Protein AF-A0A3G8YB62-F1 (afdb_monomer)

Structure (mmCIF, N/CA/C/O backbone):
data_AF-A0A3G8YB62-F1
#
_entry.id   AF-A0A3G8YB62-F1
#
loop_
_atom_site.group_PDB
_atom_site.id
_atom_site.type_symbol
_atom_site.label_atom_id
_atom_site.label_alt_id
_atom_site.label_comp_id
_atom_site.label_asym_id
_atom_site.label_entity_id
_atom_site.label_seq_id
_atom_site.pdbx_PDB_ins_code
_atom_site.Cartn_x
_atom_site.Cartn_y
_atom_site.Cartn_z
_atom_site.occupancy
_atom_site.B_iso_or_equiv
_atom_site.auth_seq_id
_atom_site.auth_comp_id
_atom_site.auth_asym_id
_atom_site.auth_atom_id
_atom_site.pdbx_PDB_model_num
ATOM 1 N N . MET A 1 1 ? -18.590 15.878 1.706 1.00 59.41 1 MET A N 1
ATOM 2 C CA . MET A 1 1 ? -17.740 14.742 1.312 1.00 59.41 1 MET A CA 1
ATOM 3 C C . MET A 1 1 ? -18.591 13.777 0.525 1.00 59.41 1 MET A C 1
ATOM 5 O O . MET A 1 1 ? -19.697 13.483 0.973 1.00 59.41 1 MET A O 1
ATOM 9 N N . ASN A 1 2 ? -18.134 13.368 -0.654 1.00 74.62 2 ASN A N 1
ATOM 10 C CA . ASN A 1 2 ? -18.812 12.304 -1.396 1.00 74.62 2 ASN A CA 1
ATOM 11 C C . ASN A 1 2 ? -18.487 10.932 -0.760 1.00 74.62 2 ASN A C 1
ATOM 13 O O . ASN A 1 2 ? -17.586 10.821 0.075 1.00 74.62 2 ASN A O 1
ATOM 17 N N . SER A 1 3 ? -19.246 9.893 -1.111 1.00 79.56 3 SER A N 1
ATOM 18 C CA . SER A 1 3 ? -19.062 8.530 -0.585 1.00 79.56 3 SER A CA 1
ATOM 19 C C . SER A 1 3 ? -17.649 7.986 -0.826 1.00 79.56 3 SER A C 1
ATOM 21 O O . SER A 1 3 ? -17.107 7.302 0.035 1.00 79.56 3 SER A O 1
ATOM 23 N N . GLN A 1 4 ? -17.020 8.332 -1.951 1.00 82.25 4 GLN A N 1
ATOM 24 C CA . GLN A 1 4 ? -15.671 7.882 -2.304 1.00 82.25 4 GLN A CA 1
ATOM 25 C C . GLN A 1 4 ? -14.598 8.459 -1.373 1.00 82.25 4 GLN A C 1
ATOM 27 O O . GLN A 1 4 ? -13.704 7.737 -0.943 1.00 82.25 4 GLN A O 1
ATOM 32 N N . GLU A 1 5 ? -14.689 9.747 -1.032 1.00 86.00 5 GLU A N 1
ATOM 33 C CA . GLU A 1 5 ? -13.767 10.410 -0.103 1.00 86.00 5 GLU A CA 1
ATOM 34 C C . GLU A 1 5 ? -13.850 9.797 1.296 1.00 86.00 5 GLU A C 1
ATOM 36 O O . GLU A 1 5 ? -12.822 9.606 1.940 1.00 86.00 5 GLU A O 1
ATOM 41 N N . LEU A 1 6 ? -15.060 9.452 1.748 1.00 85.88 6 LEU A N 1
ATOM 42 C CA . LEU A 1 6 ? -15.280 8.766 3.024 1.00 85.88 6 LEU A CA 1
ATOM 43 C C . LEU A 1 6 ? -14.647 7.372 3.034 1.00 85.88 6 LEU A C 1
ATOM 45 O O . LEU A 1 6 ? -13.911 7.046 3.964 1.00 85.88 6 LEU A O 1
ATOM 49 N N . VAL A 1 7 ? -14.893 6.576 1.986 1.00 87.56 7 VAL A N 1
ATOM 50 C CA . VAL A 1 7 ? -14.297 5.238 1.847 1.00 87.56 7 VAL A CA 1
ATOM 51 C C . VAL A 1 7 ? -12.779 5.345 1.814 1.00 87.56 7 VAL A C 1
ATOM 53 O O . VAL A 1 7 ? -12.100 4.661 2.575 1.00 87.56 7 VAL A O 1
ATOM 56 N N . LEU A 1 8 ? -12.233 6.248 0.995 1.00 90.75 8 LEU A N 1
ATOM 57 C CA . LEU A 1 8 ? -10.791 6.431 0.907 1.00 90.75 8 LEU A CA 1
ATOM 58 C C . LEU A 1 8 ? -10.202 6.804 2.270 1.00 90.75 8 LEU A C 1
ATOM 60 O O . LEU A 1 8 ? -9.228 6.187 2.681 1.00 90.75 8 LEU A O 1
ATOM 64 N N . GLN A 1 9 ? -10.797 7.753 2.996 1.00 90.62 9 GLN A N 1
ATOM 65 C CA . GLN A 1 9 ? -10.322 8.146 4.326 1.00 90.62 9 GLN A CA 1
ATOM 66 C C . GLN A 1 9 ? -10.332 6.982 5.323 1.00 90.62 9 GLN A C 1
ATOM 68 O O . GLN A 1 9 ? -9.378 6.818 6.087 1.00 90.62 9 GLN A O 1
ATOM 73 N N . GLU A 1 10 ? -11.376 6.150 5.319 1.00 90.00 10 GLU A N 1
ATOM 74 C CA . GLU A 1 10 ? -11.447 4.987 6.205 1.00 90.00 10 GLU A CA 1
ATOM 75 C C . GLU A 1 10 ? -10.375 3.937 5.870 1.00 90.00 10 GLU A C 1
ATOM 77 O O . GLU A 1 10 ? -9.699 3.419 6.771 1.00 90.00 10 GLU A O 1
ATOM 82 N N . ILE A 1 11 ? -10.180 3.643 4.582 1.00 92.31 11 ILE A N 1
ATOM 83 C CA . ILE A 1 11 ? -9.158 2.690 4.137 1.00 92.31 11 ILE A CA 1
ATOM 84 C C . ILE A 1 11 ? -7.757 3.236 4.421 1.00 92.31 11 ILE A C 1
ATOM 86 O O . ILE A 1 11 ? -6.933 2.523 4.995 1.00 92.31 11 ILE A O 1
ATOM 90 N N . GLN A 1 12 ? -7.499 4.513 4.122 1.00 94.06 12 GLN A N 1
ATOM 91 C CA . GLN A 1 12 ? -6.236 5.182 4.444 1.00 94.06 12 GLN A CA 1
ATOM 92 C C . GLN A 1 12 ? -5.922 5.079 5.935 1.00 94.06 12 GLN A C 1
ATOM 94 O O . GLN A 1 12 ? -4.803 4.718 6.295 1.00 94.06 12 GLN A O 1
ATOM 99 N N . LYS A 1 13 ? -6.910 5.348 6.797 1.00 94.25 13 LYS A N 1
ATOM 100 C CA . LYS A 1 13 ? -6.751 5.224 8.246 1.00 94.25 13 LYS A CA 1
ATOM 101 C C . LYS A 1 13 ? -6.390 3.796 8.648 1.00 94.25 13 LYS A C 1
ATOM 103 O O . LYS A 1 13 ? -5.444 3.597 9.401 1.00 94.25 13 LYS A O 1
ATOM 108 N N . THR A 1 14 ? -7.096 2.805 8.111 1.00 92.94 14 THR A N 1
ATOM 109 C CA . THR A 1 14 ? -6.837 1.387 8.411 1.00 92.94 14 THR A CA 1
ATOM 110 C C . THR A 1 14 ? -5.4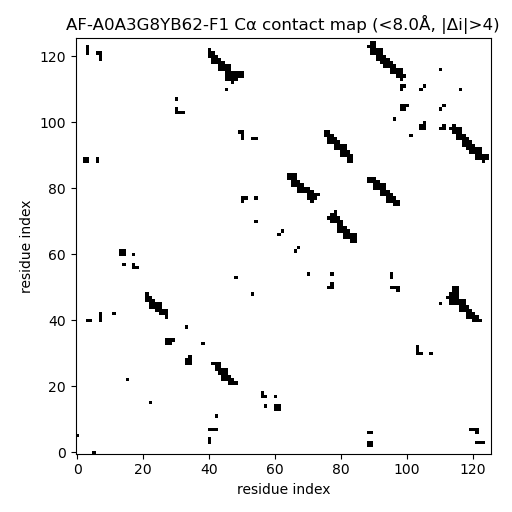19 0.976 8.008 1.00 92.94 14 THR A C 1
ATOM 112 O O . THR A 1 14 ? -4.709 0.332 8.783 1.00 92.94 14 THR A O 1
ATOM 115 N N . VAL A 1 15 ? -4.972 1.380 6.818 1.00 94.25 15 VAL A N 1
ATOM 116 C CA . VAL A 1 15 ? -3.625 1.082 6.311 1.00 94.25 15 VAL A CA 1
ATOM 117 C C . VAL A 1 15 ? -2.545 1.797 7.126 1.00 94.25 15 VAL A C 1
ATOM 119 O O . VAL A 1 15 ? -1.538 1.191 7.484 1.00 94.25 15 VAL A O 1
ATOM 122 N N . GLN A 1 16 ? -2.754 3.068 7.470 1.00 95.31 16 GLN A N 1
ATOM 123 C CA . GLN A 1 16 ? -1.800 3.847 8.264 1.00 95.31 16 GLN A CA 1
ATOM 124 C C . GLN A 1 16 ? -1.664 3.326 9.694 1.00 95.31 16 GLN A C 1
ATOM 126 O O . GLN A 1 16 ? -0.543 3.229 10.194 1.00 95.31 16 GLN A O 1
ATOM 131 N N . ASP A 1 17 ? -2.776 2.954 10.329 1.00 94.94 17 ASP A N 1
ATOM 132 C CA . ASP A 1 17 ? -2.772 2.413 11.686 1.00 94.94 17 ASP A CA 1
ATOM 133 C C . ASP A 1 17 ? -2.106 1.020 11.714 1.00 94.94 17 ASP A C 1
ATOM 135 O O . ASP A 1 17 ? -1.265 0.748 12.572 1.00 94.94 17 ASP A O 1
ATOM 139 N N . SER A 1 18 ? -2.419 0.148 10.746 1.00 93.12 18 SER A N 1
ATOM 140 C CA . SER A 1 18 ? -1.877 -1.223 10.688 1.00 93.12 18 SER A CA 1
ATOM 141 C C . SER A 1 18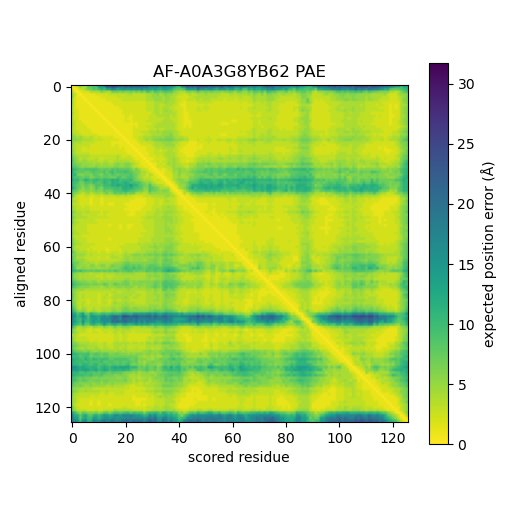 ? -0.403 -1.300 10.287 1.00 93.12 18 SER A C 1
ATOM 143 O O . SER A 1 18 ? 0.333 -2.156 10.779 1.00 93.12 18 SER A O 1
ATOM 145 N N . LEU A 1 19 ? 0.053 -0.397 9.417 1.00 94.50 19 LEU A N 1
ATOM 146 C CA . LEU A 1 19 ? 1.428 -0.362 8.918 1.00 94.50 19 LEU A CA 1
ATOM 147 C C . LEU A 1 19 ? 2.239 0.796 9.513 1.00 94.50 19 LEU A C 1
ATOM 149 O O . LEU A 1 19 ? 3.216 1.252 8.908 1.00 94.50 19 LEU A O 1
ATOM 153 N N . ALA A 1 20 ? 1.861 1.273 10.701 1.00 94.56 20 ALA A N 1
ATOM 154 C CA . ALA A 1 20 ? 2.521 2.383 11.375 1.00 94.56 20 ALA A CA 1
ATOM 155 C C . ALA A 1 20 ? 4.050 2.185 11.448 1.00 94.56 20 ALA A C 1
ATOM 157 O O . ALA A 1 20 ? 4.567 1.152 11.884 1.00 94.56 20 ALA A O 1
ATOM 158 N N . GLY A 1 21 ? 4.800 3.183 10.967 1.00 93.12 21 GLY A N 1
ATOM 159 C CA . GLY A 1 21 ? 6.266 3.144 10.903 1.00 93.12 21 GLY A CA 1
ATOM 160 C C . GLY A 1 21 ? 6.856 2.177 9.864 1.00 93.12 21 GLY A C 1
ATOM 161 O O . GLY A 1 21 ? 8.071 1.969 9.854 1.00 93.12 21 GLY A O 1
ATOM 162 N N . LYS A 1 22 ? 6.032 1.565 9.003 1.00 95.25 22 LYS A N 1
ATOM 163 C CA . LYS A 1 22 ? 6.453 0.704 7.878 1.00 95.25 22 LYS A CA 1
ATOM 164 C C . LYS A 1 22 ? 6.149 1.307 6.508 1.00 95.25 22 LYS A C 1
ATOM 166 O O . LYS A 1 22 ? 6.683 0.818 5.511 1.00 95.25 22 LYS A O 1
ATOM 171 N N . ILE A 1 23 ? 5.333 2.356 6.459 1.00 96.19 23 ILE A N 1
ATOM 172 C CA . ILE A 1 23 ? 4.976 3.080 5.238 1.00 96.19 23 ILE A CA 1
ATOM 173 C C . ILE A 1 23 ? 5.238 4.583 5.380 1.00 96.19 23 ILE A C 1
ATOM 175 O O . ILE A 1 23 ? 5.253 5.124 6.485 1.00 96.19 23 ILE A O 1
ATOM 179 N N . THR A 1 24 ? 5.440 5.263 4.255 1.00 95.88 24 THR A N 1
ATOM 180 C CA . THR A 1 24 ? 5.481 6.728 4.131 1.00 95.88 24 THR A CA 1
ATOM 181 C C . THR A 1 24 ? 4.394 7.171 3.162 1.00 95.88 24 THR A C 1
ATOM 183 O O . THR A 1 24 ? 4.225 6.544 2.122 1.00 95.88 24 THR A O 1
ATOM 186 N N . ILE A 1 25 ? 3.663 8.236 3.494 1.00 94.94 25 ILE A N 1
ATOM 187 C CA . ILE A 1 25 ? 2.640 8.819 2.614 1.00 94.94 25 ILE A CA 1
ATOM 188 C C . ILE A 1 25 ? 3.334 9.564 1.474 1.00 94.94 25 ILE A C 1
ATOM 190 O O . ILE A 1 25 ? 4.248 10.352 1.721 1.00 94.94 25 ILE A O 1
ATOM 194 N N . LEU A 1 26 ? 2.887 9.325 0.244 1.00 92.50 26 LEU A N 1
ATOM 195 C CA . LEU A 1 26 ? 3.426 9.939 -0.964 1.00 92.50 26 LEU A CA 1
ATOM 196 C C . LEU A 1 26 ? 2.330 10.692 -1.720 1.00 92.50 26 LEU A C 1
ATOM 198 O O . LEU A 1 26 ? 1.153 10.336 -1.666 1.00 92.50 26 LEU A O 1
ATOM 202 N N . ASP A 1 27 ? 2.727 11.730 -2.450 1.00 89.69 27 ASP A N 1
ATOM 203 C CA . ASP A 1 27 ? 1.830 12.450 -3.350 1.00 89.69 27 ASP A CA 1
ATOM 204 C C . ASP A 1 27 ? 1.671 11.668 -4.661 1.00 89.69 27 ASP A C 1
ATOM 206 O O . ASP A 1 27 ? 2.621 11.550 -5.429 1.00 89.69 27 ASP A O 1
ATOM 210 N N . CYS A 1 28 ? 0.472 11.148 -4.939 1.00 86.69 28 CYS A N 1
ATOM 211 C CA . CYS A 1 28 ? 0.193 10.420 -6.180 1.00 86.69 28 CYS A CA 1
ATOM 212 C C . CYS A 1 28 ? 0.352 11.280 -7.445 1.00 86.69 28 CYS A C 1
ATOM 214 O O . CYS A 1 28 ? 0.608 10.748 -8.525 1.00 86.69 28 CYS A O 1
ATOM 216 N N . SER A 1 29 ? 0.197 12.604 -7.344 1.00 83.25 29 SER A N 1
ATOM 217 C CA . SER A 1 29 ? 0.155 13.501 -8.507 1.00 83.25 29 SER A CA 1
ATOM 218 C C . SER A 1 29 ? 1.510 13.689 -9.196 1.00 83.25 29 SER A C 1
ATOM 220 O O . SER A 1 29 ? 1.575 14.195 -10.319 1.00 83.25 29 SER A O 1
ATOM 222 N N . VAL A 1 30 ? 2.600 13.259 -8.552 1.00 81.19 30 VAL A N 1
ATOM 223 C CA . VAL A 1 30 ? 3.955 13.351 -9.111 1.00 81.19 30 VAL A CA 1
ATOM 224 C C . VAL A 1 30 ? 4.272 12.222 -10.095 1.00 81.19 30 VAL A C 1
ATOM 226 O O . VAL A 1 30 ? 5.284 12.302 -10.792 1.00 81.19 30 VAL A O 1
ATOM 229 N N . TYR A 1 31 ? 3.433 11.182 -10.176 1.00 80.25 31 TYR A N 1
ATOM 230 C CA . TYR A 1 31 ? 3.654 10.040 -11.064 1.00 80.25 31 TYR A CA 1
ATOM 231 C C . TYR A 1 31 ? 2.849 10.201 -12.366 1.00 80.25 31 TYR A C 1
ATOM 233 O O . TYR A 1 31 ? 1.634 10.416 -12.302 1.00 80.25 31 TYR A O 1
ATOM 241 N N . PRO A 1 32 ? 3.492 10.092 -13.549 1.00 73.69 32 PRO A N 1
ATOM 242 C CA . PRO A 1 32 ? 2.875 10.422 -14.837 1.00 73.69 32 PRO A CA 1
ATOM 243 C C . PRO A 1 32 ? 1.539 9.725 -15.103 1.00 73.69 32 PRO A C 1
ATOM 245 O O . PRO A 1 32 ? 0.575 10.393 -15.464 1.00 73.69 32 PRO A O 1
ATOM 248 N N . LEU A 1 33 ? 1.448 8.418 -14.839 1.00 72.06 33 LEU A N 1
ATOM 249 C CA . LEU A 1 33 ? 0.232 7.637 -15.094 1.00 72.06 33 LEU A CA 1
ATOM 250 C C . LEU A 1 33 ? -0.976 8.147 -14.305 1.00 72.06 33 LEU A C 1
ATOM 252 O O . LEU A 1 33 ? -2.067 8.279 -14.855 1.00 72.06 33 LEU A O 1
ATOM 256 N N . TYR A 1 34 ? -0.782 8.491 -13.033 1.00 76.12 34 TYR A N 1
ATOM 257 C CA . TYR A 1 34 ? -1.871 8.962 -12.176 1.00 76.12 34 TYR A CA 1
ATOM 258 C C . TYR A 1 34 ? -2.232 10.419 -12.460 1.00 76.12 34 TYR A C 1
ATOM 260 O O . TYR A 1 34 ? -3.406 10.794 -12.418 1.00 76.12 34 TYR A O 1
ATOM 268 N N . LYS A 1 35 ? -1.229 11.235 -12.802 1.00 72.25 35 LYS A N 1
ATOM 269 C CA . LYS A 1 35 ? -1.426 12.630 -13.196 1.00 72.25 35 LYS A CA 1
ATOM 270 C C . LYS A 1 35 ? -2.232 12.745 -14.488 1.00 72.25 35 LYS A C 1
ATOM 272 O O . LYS A 1 35 ? -3.163 13.544 -14.552 1.00 72.25 35 LYS A O 1
ATOM 277 N N . GLU A 1 36 ? -1.882 11.962 -15.505 1.00 72.31 36 GLU A N 1
ATOM 278 C CA . GLU A 1 36 ? -2.539 11.981 -16.817 1.00 72.31 36 GLU A CA 1
ATOM 279 C C . GLU A 1 36 ? -3.958 11.411 -16.759 1.00 72.31 36 GLU A C 1
ATOM 281 O O . GLU A 1 36 ? -4.861 11.944 -17.402 1.00 72.31 36 GLU A O 1
ATOM 286 N N . ALA A 1 37 ? -4.182 10.385 -15.934 1.00 67.88 37 ALA A N 1
ATOM 287 C CA . ALA A 1 37 ? -5.499 9.782 -15.760 1.00 67.88 37 ALA A CA 1
ATOM 288 C C . ALA A 1 37 ? -6.480 10.657 -14.952 1.00 67.88 37 ALA A C 1
ATOM 290 O O . ALA A 1 37 ? -7.670 10.345 -14.894 1.00 67.88 37 ALA A O 1
ATOM 291 N N . GLY A 1 38 ? -6.011 11.744 -14.318 1.00 64.69 38 GLY A N 1
ATOM 292 C CA . GLY A 1 38 ? -6.856 12.660 -13.543 1.00 64.69 38 GLY A CA 1
ATOM 293 C C . GLY A 1 38 ? -7.628 11.969 -12.413 1.00 64.69 38 GLY A C 1
ATOM 294 O O . GLY A 1 38 ? -8.714 12.421 -12.039 1.00 64.69 38 GLY A O 1
ATOM 295 N N . MET A 1 39 ? -7.099 10.849 -11.909 1.00 66.88 39 MET A N 1
ATOM 296 C CA . MET A 1 39 ? -7.808 9.977 -10.981 1.00 66.88 39 MET A CA 1
ATOM 297 C C . MET A 1 39 ? -8.006 10.685 -9.642 1.00 66.88 39 MET A C 1
ATOM 299 O O . MET A 1 39 ? -7.054 11.028 -8.942 1.00 66.88 39 MET A O 1
ATOM 303 N N . LYS A 1 40 ? -9.271 10.899 -9.283 1.00 69.88 40 LYS A N 1
ATOM 304 C CA . LYS A 1 40 ? -9.679 11.270 -7.925 1.00 69.88 40 LYS A CA 1
ATOM 305 C C . LYS A 1 40 ? -9.907 9.985 -7.125 1.00 69.88 40 LYS A C 1
ATOM 307 O O . LYS A 1 40 ? -10.224 8.957 -7.710 1.00 69.88 40 LYS A O 1
ATOM 312 N N . GLY A 1 41 ? -9.751 10.040 -5.801 1.00 84.19 41 GLY A N 1
ATOM 313 C CA . GLY A 1 41 ? -10.004 8.874 -4.946 1.00 84.19 41 GLY A CA 1
ATOM 314 C C . GLY A 1 41 ? -8.829 7.893 -4.840 1.00 84.19 41 GLY A C 1
ATOM 315 O O . GLY A 1 41 ? -9.051 6.687 -4.776 1.00 84.19 41 GLY A O 1
ATOM 316 N N . MET A 1 42 ? -7.590 8.397 -4.831 1.00 90.25 42 MET A N 1
ATOM 317 C CA . MET A 1 42 ? -6.377 7.578 -4.760 1.00 90.25 42 MET A CA 1
ATOM 318 C C . MET A 1 42 ? -5.479 7.966 -3.580 1.00 90.25 42 MET A C 1
ATOM 320 O O . MET A 1 42 ? -5.412 9.136 -3.199 1.00 90.25 42 MET A O 1
ATOM 324 N N . ALA A 1 43 ? -4.762 6.988 -3.025 1.00 93.56 43 ALA A N 1
ATOM 325 C CA . ALA A 1 43 ? -3.705 7.187 -2.037 1.00 93.56 43 ALA A CA 1
ATOM 326 C C . ALA A 1 43 ? -2.450 6.393 -2.414 1.00 93.56 43 ALA A C 1
ATOM 328 O O . ALA A 1 43 ? -2.562 5.255 -2.865 1.00 93.56 43 ALA A O 1
ATOM 329 N N . CYS A 1 44 ? -1.272 6.976 -2.187 1.00 93.56 44 CYS A N 1
ATOM 330 C CA . CYS A 1 44 ? 0.009 6.374 -2.539 1.00 93.56 44 CYS A CA 1
ATOM 331 C C . CYS A 1 44 ? 0.925 6.299 -1.323 1.00 93.56 44 CYS A C 1
ATOM 333 O O . CYS A 1 44 ? 0.992 7.234 -0.517 1.00 93.56 44 CYS A O 1
ATOM 335 N N . TYR A 1 45 ? 1.665 5.198 -1.215 1.00 95.44 45 TYR A N 1
ATOM 336 C CA . TYR A 1 45 ? 2.595 4.972 -0.119 1.00 95.44 45 TYR A CA 1
ATOM 337 C C . TYR A 1 45 ? 3.881 4.304 -0.591 1.00 95.44 45 TYR A C 1
ATOM 339 O O . TYR A 1 45 ? 3.876 3.459 -1.481 1.00 95.44 45 TYR A O 1
ATOM 347 N N . GLY A 1 46 ? 4.985 4.657 0.057 1.00 94.94 46 GLY A N 1
ATOM 348 C CA . GLY A 1 46 ? 6.270 3.979 -0.084 1.00 94.94 46 GLY A CA 1
ATOM 349 C C . GLY A 1 46 ? 6.545 3.093 1.123 1.00 94.94 46 GLY A C 1
ATOM 350 O O . GLY A 1 46 ? 6.205 3.460 2.249 1.00 94.94 46 GLY A O 1
ATOM 351 N N . SER A 1 47 ? 7.184 1.943 0.919 1.00 95.88 47 SER A N 1
ATOM 352 C CA . SER A 1 47 ? 7.594 1.051 2.006 1.00 95.88 47 SER A CA 1
ATOM 353 C C . SER A 1 47 ? 8.978 0.452 1.777 1.00 95.88 47 SER A C 1
ATOM 355 O O . SER A 1 47 ? 9.368 0.131 0.659 1.00 95.88 47 SER A O 1
ATOM 357 N N . THR A 1 48 ? 9.719 0.242 2.863 1.00 94.75 48 THR A N 1
ATOM 358 C CA . THR A 1 48 ? 10.989 -0.507 2.874 1.00 94.75 48 THR A CA 1
ATOM 359 C C . THR A 1 48 ? 10.783 -2.009 3.086 1.00 94.75 48 THR A C 1
ATOM 361 O O . THR A 1 48 ? 11.707 -2.712 3.490 1.00 94.75 48 THR A O 1
ATOM 364 N N . LYS A 1 49 ? 9.550 -2.491 2.908 1.00 96.31 49 LYS A N 1
ATOM 365 C CA . LYS A 1 49 ? 9.179 -3.904 2.970 1.00 96.31 49 LYS A CA 1
ATOM 366 C C . LYS A 1 49 ? 8.921 -4.437 1.573 1.00 96.31 49 LYS A C 1
ATOM 368 O O . LYS A 1 49 ? 8.524 -3.679 0.695 1.00 96.31 49 LYS A O 1
ATOM 373 N N . GLU A 1 50 ? 9.113 -5.739 1.406 1.00 94.44 50 GLU A N 1
ATOM 374 C CA . GLU A 1 50 ? 8.872 -6.449 0.149 1.00 94.44 50 GLU A CA 1
ATOM 375 C C . GLU A 1 50 ? 7.364 -6.573 -0.164 1.00 94.44 50 GLU A C 1
ATOM 377 O O . GLU A 1 50 ? 6.560 -6.656 0.778 1.00 94.44 50 GLU A O 1
ATOM 382 N N . PRO A 1 51 ? 6.962 -6.646 -1.451 1.00 94.62 51 PRO A N 1
ATOM 383 C CA . PRO A 1 51 ? 5.552 -6.644 -1.857 1.00 94.62 51 PRO A CA 1
ATOM 384 C C . PRO A 1 51 ? 4.716 -7.760 -1.222 1.00 94.62 51 PRO A C 1
ATOM 386 O O . PRO A 1 51 ? 3.653 -7.495 -0.665 1.00 94.62 51 PRO A O 1
ATOM 389 N N . ALA A 1 52 ? 5.230 -8.994 -1.211 1.00 93.38 52 ALA A N 1
ATOM 390 C CA . ALA A 1 52 ? 4.519 -10.151 -0.663 1.00 93.38 52 ALA A CA 1
ATOM 391 C C . ALA A 1 52 ? 4.203 -10.002 0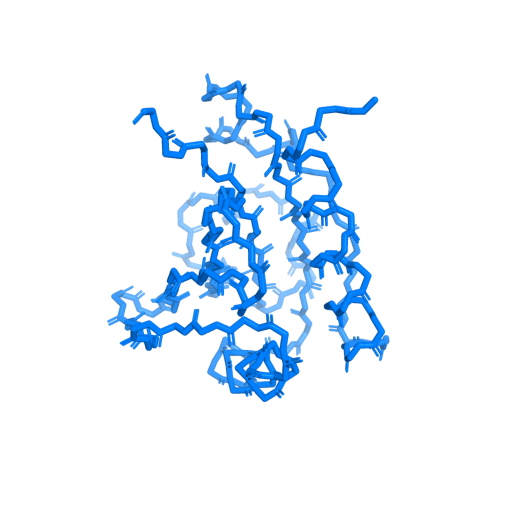.837 1.00 93.38 52 ALA A C 1
ATOM 393 O O . ALA A 1 52 ? 3.133 -10.399 1.301 1.00 93.38 52 ALA A O 1
ATOM 394 N N . TRP A 1 53 ? 5.113 -9.388 1.607 1.00 94.62 53 TRP A N 1
ATOM 395 C CA . TRP A 1 53 ? 4.867 -9.108 3.024 1.00 94.62 53 TRP A CA 1
ATOM 396 C C . TRP A 1 53 ? 3.738 -8.090 3.190 1.00 94.62 53 TRP A C 1
ATOM 398 O O . TRP A 1 53 ? 2.853 -8.285 4.021 1.00 94.62 53 TRP A O 1
ATOM 408 N N . LEU A 1 54 ? 3.748 -7.020 2.389 1.00 95.38 54 LEU A N 1
ATOM 409 C CA . LEU A 1 54 ? 2.725 -5.976 2.433 1.00 95.38 54 LEU A CA 1
ATOM 410 C C . LEU A 1 54 ? 1.348 -6.512 2.053 1.00 95.38 54 LEU A C 1
ATOM 412 O O . LEU A 1 54 ? 0.401 -6.249 2.787 1.00 95.38 54 LEU A O 1
ATOM 416 N N . ALA A 1 55 ? 1.251 -7.297 0.977 1.00 93.88 55 ALA A N 1
ATOM 417 C CA . ALA A 1 55 ? 0.005 -7.938 0.566 1.00 93.88 55 ALA A CA 1
ATOM 418 C C . ALA A 1 55 ? -0.599 -8.757 1.719 1.00 93.88 55 ALA A C 1
ATOM 420 O O . ALA A 1 55 ? -1.757 -8.569 2.085 1.00 93.88 55 ALA A O 1
ATOM 421 N N . GLN A 1 56 ? 0.222 -9.576 2.388 1.00 93.44 56 GLN A N 1
ATOM 422 C CA . GLN A 1 56 ? -0.224 -10.363 3.537 1.00 93.44 56 GLN A CA 1
ATOM 423 C C . GLN A 1 56 ? -0.686 -9.497 4.724 1.00 93.44 56 GLN A C 1
ATOM 425 O O . GLN A 1 56 ? -1.692 -9.808 5.361 1.00 93.44 56 GLN A O 1
ATOM 430 N N . GLN A 1 57 ? 0.035 -8.421 5.061 1.00 94.25 57 GLN A N 1
ATOM 431 C CA . GLN A 1 57 ? -0.360 -7.553 6.179 1.00 94.25 57 GLN A CA 1
ATOM 432 C C . GLN A 1 57 ? -1.628 -6.751 5.881 1.00 94.25 57 GLN A C 1
ATOM 434 O O . GLN A 1 57 ? -2.476 -6.587 6.763 1.00 94.25 57 GLN A O 1
ATOM 439 N N . LEU A 1 58 ? -1.758 -6.255 4.650 1.00 93.38 58 LEU A N 1
ATOM 440 C CA . LEU A 1 58 ? -2.930 -5.514 4.196 1.00 93.38 58 LEU A CA 1
ATOM 441 C C . LEU A 1 58 ? -4.162 -6.412 4.194 1.00 93.38 58 LEU A C 1
ATOM 443 O O . LEU A 1 58 ? -5.182 -6.008 4.743 1.00 93.38 58 LEU A O 1
ATOM 447 N N . GLU A 1 59 ? -4.038 -7.647 3.701 1.00 92.75 59 GLU A N 1
ATOM 448 C CA . GLU A 1 59 ? -5.108 -8.645 3.759 1.00 92.75 59 GLU A CA 1
ATOM 449 C C . GLU A 1 59 ? -5.622 -8.833 5.188 1.00 92.75 59 GLU A C 1
ATOM 451 O O . GLU A 1 59 ? -6.806 -8.650 5.462 1.00 92.75 59 GLU A O 1
ATOM 456 N N . ASN A 1 60 ? -4.718 -9.114 6.130 1.00 91.38 60 ASN A N 1
ATOM 457 C CA . ASN A 1 60 ? -5.081 -9.325 7.531 1.00 91.38 60 ASN A CA 1
ATOM 458 C C . ASN A 1 60 ? -5.767 -8.099 8.152 1.00 91.38 60 ASN A C 1
ATOM 460 O O . ASN A 1 60 ? -6.710 -8.238 8.931 1.00 91.38 60 ASN A O 1
ATOM 464 N N . SER A 1 61 ? -5.293 -6.902 7.810 1.00 91.25 61 SER A N 1
ATOM 465 C CA . SER A 1 61 ? -5.802 -5.646 8.368 1.00 91.25 61 SER A CA 1
ATOM 466 C C . SER A 1 61 ? -7.165 -5.268 7.789 1.00 91.25 61 SER A C 1
ATOM 468 O O . SER A 1 61 ? -8.023 -4.745 8.501 1.00 91.25 61 SER A O 1
ATOM 470 N N . LEU A 1 62 ? -7.379 -5.544 6.502 1.00 90.81 62 LEU A N 1
ATOM 471 C CA . LEU A 1 62 ? -8.581 -5.152 5.773 1.00 90.81 62 LEU A CA 1
ATOM 472 C C . LEU A 1 62 ? -9.690 -6.193 5.849 1.00 90.81 62 LEU A C 1
ATOM 474 O O . LEU A 1 62 ? -10.852 -5.799 5.827 1.00 90.81 62 LEU A O 1
ATOM 478 N N . ASN A 1 63 ? -9.382 -7.480 6.025 1.00 89.62 63 ASN A N 1
ATOM 479 C CA . ASN A 1 63 ? -10.397 -8.535 6.122 1.00 89.62 63 ASN A CA 1
ATOM 480 C C . ASN A 1 63 ? -11.375 -8.292 7.290 1.00 89.62 63 ASN A C 1
ATOM 482 O O . ASN A 1 63 ? -12.531 -8.690 7.241 1.00 89.62 63 ASN A O 1
ATOM 486 N N . ALA A 1 64 ? -10.995 -7.547 8.332 1.00 87.31 64 ALA A N 1
ATOM 487 C CA . ALA A 1 64 ? -11.944 -7.144 9.375 1.00 87.31 64 ALA A CA 1
ATOM 488 C C . ALA A 1 64 ? -13.053 -6.188 8.874 1.00 87.31 64 ALA A C 1
ATOM 490 O O . ALA A 1 64 ? -14.143 -6.180 9.441 1.00 87.31 64 ALA A O 1
ATOM 491 N N . LYS A 1 65 ? -12.796 -5.404 7.820 1.00 86.69 65 LYS A N 1
ATOM 492 C CA . LYS A 1 65 ? -13.649 -4.301 7.331 1.00 86.69 65 LYS A CA 1
ATOM 493 C C . LYS A 1 65 ? -14.217 -4.522 5.928 1.00 86.69 65 LYS A C 1
ATOM 495 O O . LYS A 1 65 ? -15.274 -3.991 5.593 1.00 86.69 65 LYS A O 1
ATOM 500 N N . ALA A 1 66 ? -13.516 -5.293 5.111 1.00 90.06 66 ALA A N 1
ATOM 501 C CA .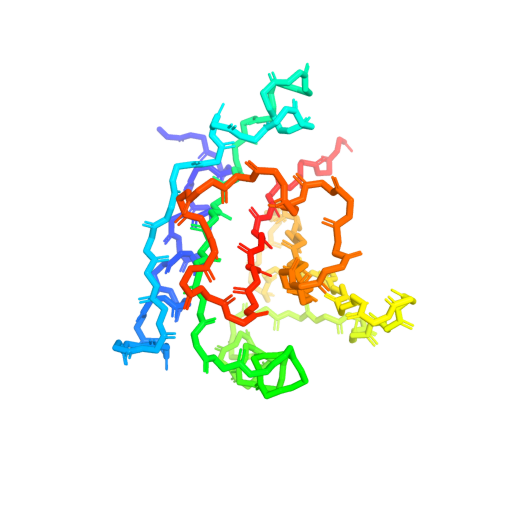 ALA A 1 66 ? -13.817 -5.511 3.710 1.00 90.06 66 ALA A CA 1
ATOM 502 C C . ALA A 1 66 ? -13.705 -6.996 3.347 1.00 90.06 66 ALA A C 1
ATOM 504 O O . ALA A 1 66 ? -13.097 -7.792 4.061 1.00 90.06 66 ALA A O 1
ATOM 505 N N . TYR A 1 67 ? -14.329 -7.359 2.239 1.00 88.19 67 TYR A N 1
ATOM 506 C CA . TYR A 1 67 ? -14.201 -8.635 1.555 1.00 88.19 67 TYR A CA 1
ATOM 507 C C . TYR A 1 67 ? -13.342 -8.451 0.302 1.00 88.19 67 TYR A C 1
ATOM 509 O O . TYR A 1 67 ? -13.386 -7.382 -0.299 1.00 88.19 67 TYR A O 1
ATOM 517 N N . THR A 1 68 ? -12.598 -9.480 -0.102 1.00 90.19 68 THR A N 1
ATOM 518 C CA . THR A 1 68 ? -11.844 -9.509 -1.360 1.00 90.19 68 THR A CA 1
ATOM 519 C C . THR A 1 68 ? -11.984 -10.856 -2.057 1.00 90.19 68 THR A C 1
ATOM 521 O O . THR A 1 68 ? -12.107 -11.889 -1.398 1.00 90.19 68 THR A O 1
ATOM 524 N N . ASP A 1 69 ? -11.891 -10.840 -3.388 1.00 81.50 69 ASP A N 1
ATOM 525 C CA . ASP A 1 69 ? -11.750 -12.045 -4.217 1.00 81.50 69 ASP A CA 1
ATOM 526 C C . ASP A 1 69 ? -10.325 -12.637 -4.164 1.00 81.50 69 ASP A C 1
ATOM 528 O O . ASP A 1 69 ? -10.058 -13.690 -4.748 1.00 81.50 69 ASP A O 1
ATOM 532 N N . GLY A 1 70 ? -9.409 -11.973 -3.451 1.00 86.00 70 GLY A N 1
ATOM 533 C CA . GLY A 1 70 ? -8.036 -12.402 -3.222 1.00 86.00 70 GLY A CA 1
ATOM 534 C C . GLY A 1 70 ? -7.004 -11.617 -4.028 1.00 86.00 70 GLY A C 1
ATOM 535 O O . GLY A 1 70 ? -7.320 -10.845 -4.936 1.00 86.00 70 GLY A O 1
ATOM 536 N N . TRP A 1 71 ? -5.738 -11.842 -3.681 1.00 94.06 71 TRP A N 1
ATOM 537 C CA . TRP A 1 71 ? -4.591 -11.243 -4.356 1.00 94.06 71 TRP A CA 1
ATOM 538 C C . TRP A 1 71 ? -4.258 -11.978 -5.650 1.00 94.06 71 TRP A C 1
ATOM 540 O O . TRP A 1 71 ? -4.218 -13.209 -5.690 1.00 94.06 71 TRP A O 1
ATOM 550 N N . ARG A 1 72 ? -3.953 -11.214 -6.694 1.00 94.25 72 ARG A N 1
ATOM 551 C CA . ARG A 1 72 ? -3.369 -11.701 -7.944 1.00 94.25 72 ARG A CA 1
ATOM 552 C C . ARG A 1 72 ? -1.962 -11.147 -8.069 1.00 94.25 72 ARG A C 1
ATOM 554 O O . ARG A 1 72 ? -1.764 -9.961 -7.837 1.00 94.25 72 ARG A O 1
ATOM 561 N N . GLU A 1 73 ? -1.005 -12.001 -8.411 1.00 93.31 73 GLU A N 1
ATOM 562 C CA . GLU A 1 73 ? 0.362 -11.582 -8.708 1.00 93.31 73 GLU A CA 1
ATOM 563 C C . GLU A 1 73 ? 0.599 -11.660 -10.216 1.00 93.31 73 GLU A C 1
ATOM 565 O O . GLU A 1 73 ? 0.657 -12.752 -10.779 1.00 93.31 73 GLU A O 1
ATOM 570 N N . ASP A 1 74 ? 0.774 -10.503 -10.850 1.00 87.19 74 ASP A N 1
ATOM 571 C CA . ASP A 1 74 ? 1.102 -10.382 -12.267 1.00 87.19 74 ASP A CA 1
ATOM 572 C C . ASP A 1 74 ? 2.414 -9.606 -12.410 1.00 87.19 74 ASP A C 1
ATOM 574 O O . ASP A 1 74 ? 2.542 -8.465 -11.967 1.00 87.19 74 ASP A O 1
ATOM 578 N N . TYR A 1 75 ? 3.427 -10.236 -13.014 1.00 84.94 75 TYR A N 1
ATOM 57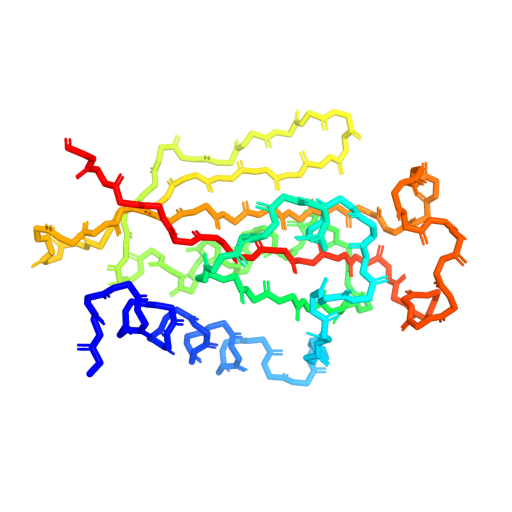9 C CA . TYR A 1 75 ? 4.757 -9.641 -13.223 1.00 84.94 75 TYR A CA 1
ATOM 580 C C . TYR A 1 75 ? 5.409 -9.061 -11.944 1.00 84.94 75 TYR A C 1
ATOM 582 O O . TYR A 1 75 ? 6.142 -8.074 -12.008 1.00 84.94 75 TYR A O 1
ATOM 590 N N . GLY A 1 76 ? 5.167 -9.679 -10.780 1.00 83.31 76 GLY A N 1
ATOM 591 C CA . GLY A 1 76 ? 5.711 -9.237 -9.486 1.00 83.31 76 GLY A CA 1
ATOM 592 C C . GLY A 1 76 ? 4.973 -8.050 -8.856 1.00 83.31 76 GLY A C 1
ATOM 593 O O . GLY A 1 76 ? 5.468 -7.451 -7.897 1.00 83.31 76 GLY A O 1
ATOM 594 N N . VAL A 1 77 ? 3.803 -7.698 -9.392 1.00 89.19 77 VAL A N 1
ATOM 595 C CA . VAL A 1 77 ? 2.855 -6.755 -8.796 1.00 89.19 77 VAL A CA 1
ATOM 596 C C . VAL A 1 77 ? 1.684 -7.545 -8.230 1.00 89.19 77 VAL A C 1
ATOM 598 O O . VAL A 1 77 ? 1.106 -8.384 -8.912 1.00 89.19 77 VAL A O 1
ATOM 601 N N . TYR A 1 78 ? 1.343 -7.265 -6.979 1.00 94.19 78 TYR A N 1
ATOM 602 C CA . TYR A 1 78 ? 0.220 -7.842 -6.259 1.00 94.19 78 TYR A CA 1
ATOM 603 C C . TYR A 1 78 ? -0.960 -6.878 -6.333 1.00 94.19 78 TYR A C 1
ATOM 605 O O . TYR A 1 78 ? -0.839 -5.745 -5.878 1.00 94.19 78 TYR A O 1
ATOM 613 N N . GLY A 1 79 ? -2.095 -7.320 -6.864 1.00 94.25 79 GLY A N 1
ATOM 614 C CA . GLY A 1 79 ? -3.320 -6.527 -6.956 1.00 94.25 79 GLY A CA 1
ATOM 615 C C . GLY A 1 79 ? -4.515 -7.254 -6.347 1.00 94.25 79 GLY A C 1
ATOM 616 O O . GLY A 1 79 ? -4.653 -8.469 -6.509 1.00 94.25 79 GLY A O 1
ATOM 617 N N . ALA A 1 80 ? -5.390 -6.524 -5.660 1.00 93.00 80 ALA A N 1
ATOM 618 C CA . ALA A 1 80 ? -6.640 -7.050 -5.116 1.00 93.00 80 ALA A CA 1
ATOM 619 C C . ALA A 1 80 ? -7.758 -6.003 -5.169 1.00 93.00 80 ALA A C 1
ATOM 621 O O . ALA A 1 80 ? -7.526 -4.810 -4.969 1.00 93.00 80 ALA A O 1
ATOM 622 N N . PHE A 1 81 ? -8.987 -6.464 -5.407 1.00 90.88 81 PHE A N 1
ATOM 623 C CA . PHE A 1 81 ? -10.193 -5.643 -5.329 1.00 90.88 81 PHE A CA 1
ATOM 624 C C . PHE A 1 81 ? -10.985 -6.017 -4.077 1.00 90.88 81 PHE A C 1
ATOM 626 O O . PHE A 1 81 ? -11.166 -7.200 -3.778 1.00 90.88 81 PHE A O 1
ATOM 633 N N . TYR A 1 82 ? -11.429 -5.005 -3.341 1.00 90.75 82 TYR A N 1
ATOM 634 C CA . TYR A 1 82 ? -12.108 -5.124 -2.063 1.00 90.75 82 TYR A CA 1
ATOM 635 C C . TYR A 1 82 ? -13.465 -4.425 -2.090 1.00 90.75 82 TYR A C 1
ATOM 637 O O . TYR A 1 82 ? -13.632 -3.376 -2.708 1.00 90.75 82 TYR A O 1
ATOM 645 N N . GLN A 1 83 ? -14.414 -4.949 -1.325 1.00 87.00 83 GLN A N 1
ATOM 646 C CA . GLN A 1 83 ? -15.707 -4.324 -1.063 1.00 87.00 83 GLN A CA 1
ATOM 647 C C . GLN A 1 83 ? -15.948 -4.239 0.446 1.00 87.00 83 GLN A C 1
ATOM 649 O O . GLN A 1 83 ? -15.652 -5.183 1.173 1.00 87.00 83 GLN A O 1
ATOM 654 N N . LEU A 1 84 ? -16.484 -3.122 0.946 1.00 86.44 84 LEU A N 1
ATOM 655 C CA . LEU A 1 84 ? -16.807 -2.982 2.373 1.00 86.44 84 LEU A CA 1
ATOM 656 C C . LEU A 1 84 ? -17.905 -3.971 2.794 1.00 86.44 84 LEU A C 1
ATOM 658 O O . LEU A 1 84 ? -18.895 -4.128 2.084 1.00 86.44 84 LEU A O 1
ATOM 662 N N . LYS A 1 85 ? -17.752 -4.598 3.969 1.00 83.56 85 LYS A N 1
ATOM 663 C CA . LYS A 1 85 ? -18.677 -5.640 4.459 1.00 83.56 85 LYS A CA 1
ATOM 664 C C . LYS A 1 85 ? -20.106 -5.138 4.681 1.00 83.56 85 LYS A C 1
ATOM 666 O O . LYS A 1 85 ? -21.051 -5.851 4.362 1.00 83.56 85 LYS A O 1
ATOM 671 N N . ASP A 1 86 ? -20.248 -3.908 5.167 1.00 75.31 86 ASP A N 1
ATOM 672 C CA . ASP A 1 86 ? -21.543 -3.315 5.533 1.00 75.31 86 ASP A CA 1
ATOM 673 C C . ASP A 1 86 ? -22.026 -2.257 4.518 1.00 75.31 86 ASP A C 1
ATOM 675 O O . ASP A 1 86 ? -22.949 -1.489 4.796 1.00 75.31 86 ASP A O 1
ATOM 679 N N . GLY A 1 87 ? -21.383 -2.156 3.348 1.00 62.56 87 GLY A N 1
ATOM 680 C CA . GLY A 1 87 ? -21.576 -1.036 2.426 1.00 62.56 87 GLY A CA 1
ATOM 681 C C . GLY A 1 87 ? -22.319 -1.380 1.134 1.00 62.56 87 GLY A C 1
ATOM 682 O O . GLY A 1 87 ? -21.924 -2.281 0.403 1.00 62.56 87 GLY A O 1
ATOM 683 N N . THR A 1 88 ? -23.276 -0.530 0.745 1.00 60.66 88 THR A N 1
ATOM 684 C CA . THR A 1 88 ? -23.654 -0.285 -0.670 1.00 60.66 88 THR A CA 1
ATOM 685 C C . THR A 1 88 ? -22.633 0.618 -1.384 1.00 60.66 88 THR A C 1
ATOM 687 O O . THR A 1 88 ? -22.943 1.263 -2.382 1.00 60.66 88 THR A O 1
ATOM 690 N N . LEU A 1 89 ? -21.450 0.766 -0.789 1.00 62.94 89 LEU A N 1
ATOM 691 C CA . LEU A 1 89 ? -20.430 1.741 -1.138 1.00 62.94 89 LEU A CA 1
ATOM 692 C C . LEU A 1 89 ? -19.502 1.203 -2.232 1.00 62.94 89 LEU A C 1
ATOM 694 O O . LEU A 1 89 ? -19.406 -0.014 -2.414 1.00 62.94 89 LEU A O 1
ATOM 698 N N . PRO A 1 90 ? -18.806 2.110 -2.938 1.00 69.12 90 PRO A N 1
ATOM 699 C CA . PRO A 1 90 ? -17.856 1.745 -3.965 1.00 69.12 90 PRO A CA 1
ATOM 700 C C . PRO A 1 90 ? -16.800 0.758 -3.491 1.00 69.12 90 PRO A C 1
ATOM 702 O O . PRO A 1 90 ? -16.275 0.862 -2.380 1.00 69.12 90 PRO A O 1
ATOM 705 N N . ALA A 1 91 ? -16.481 -0.189 -4.363 1.00 84.81 91 ALA A N 1
ATOM 706 C CA . ALA A 1 91 ? -15.380 -1.100 -4.146 1.00 84.81 91 ALA A CA 1
ATOM 707 C C . ALA A 1 91 ? -14.044 -0.406 -4.466 1.00 84.81 91 ALA A C 1
ATOM 709 O O . ALA A 1 91 ? -13.984 0.598 -5.183 1.00 84.81 91 ALA A O 1
ATOM 710 N N . PHE A 1 92 ? -12.968 -0.897 -3.868 1.00 89.44 92 PHE A N 1
ATOM 711 C CA . PHE A 1 92 ? -11.658 -0.264 -3.909 1.00 89.44 92 PHE A CA 1
ATOM 712 C C . PHE A 1 92 ? -10.571 -1.271 -4.280 1.00 89.44 92 PHE A C 1
ATOM 714 O O . PHE A 1 92 ? -10.630 -2.434 -3.899 1.00 89.44 92 PHE A O 1
ATOM 721 N N . GLY A 1 93 ? -9.587 -0.828 -5.054 1.00 91.69 93 GLY A N 1
ATOM 722 C CA . GLY A 1 93 ? -8.421 -1.607 -5.443 1.00 91.69 93 GLY A CA 1
ATOM 723 C C . GLY A 1 93 ? -7.212 -1.267 -4.584 1.00 91.69 93 GLY A C 1
ATOM 724 O O . GLY A 1 93 ? -7.036 -0.116 -4.175 1.00 91.69 93 GLY A O 1
ATOM 725 N N . ILE A 1 94 ? -6.372 -2.264 -4.332 1.00 94.06 94 ILE A N 1
ATOM 726 C CA . ILE A 1 94 ? -5.033 -2.073 -3.786 1.00 94.06 94 ILE A CA 1
ATOM 727 C C . ILE A 1 94 ? -4.031 -2.771 -4.690 1.00 94.06 94 ILE A C 1
ATOM 729 O O . ILE A 1 94 ? -4.156 -3.968 -4.939 1.00 94.06 94 ILE A O 1
ATOM 733 N N . ASP A 1 95 ? -3.017 -2.023 -5.106 1.00 93.50 95 ASP A N 1
ATOM 734 C CA . ASP A 1 95 ? -1.888 -2.509 -5.888 1.00 93.50 95 ASP A CA 1
ATOM 735 C C . ASP A 1 95 ? -0.600 -2.328 -5.083 1.00 93.50 95 ASP A C 1
ATOM 737 O O . ASP A 1 95 ? -0.361 -1.274 -4.490 1.00 93.50 95 ASP A O 1
ATOM 741 N N . VAL A 1 96 ? 0.241 -3.359 -5.053 1.00 94.56 96 VAL A N 1
ATOM 74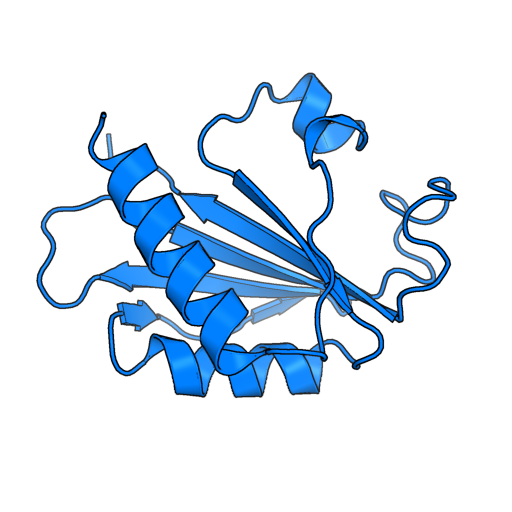2 C CA . VAL A 1 96 ? 1.542 -3.366 -4.386 1.00 94.56 96 VAL A CA 1
ATOM 743 C C . VAL A 1 96 ? 2.583 -3.916 -5.347 1.00 94.56 96 VAL A C 1
ATOM 745 O O . VAL A 1 96 ? 2.521 -5.073 -5.748 1.00 94.56 96 VAL A O 1
ATOM 748 N N . GLY A 1 97 ? 3.579 -3.110 -5.691 1.00 92.81 97 GLY A N 1
ATOM 749 C CA . GLY A 1 97 ? 4.631 -3.512 -6.623 1.00 92.81 97 GLY A CA 1
ATOM 750 C C . GLY A 1 97 ? 6.018 -3.141 -6.131 1.00 92.81 97 GLY A C 1
ATOM 751 O O . GLY A 1 97 ? 6.184 -2.208 -5.342 1.00 92.81 97 GLY A O 1
ATOM 752 N N . ALA A 1 98 ? 7.029 -3.854 -6.626 1.00 91.88 98 ALA A N 1
ATOM 753 C CA . ALA A 1 98 ? 8.416 -3.456 -6.425 1.00 91.88 98 ALA A CA 1
ATOM 754 C C . ALA A 1 98 ? 8.693 -2.116 -7.127 1.00 91.88 98 ALA A C 1
ATOM 756 O O . ALA A 1 98 ? 8.253 -1.887 -8.254 1.00 91.88 98 ALA A O 1
ATOM 757 N N . VAL A 1 99 ? 9.457 -1.236 -6.479 1.00 89.19 99 VAL A N 1
ATOM 758 C CA . VAL A 1 99 ? 9.931 0.014 -7.100 1.00 89.19 99 VAL A CA 1
ATOM 759 C C . VAL A 1 99 ? 11.035 -0.286 -8.111 1.00 89.19 99 VAL A C 1
ATOM 761 O O . VAL A 1 99 ? 11.037 0.237 -9.223 1.00 89.19 99 VAL A O 1
ATOM 764 N N . LYS A 1 100 ? 11.985 -1.144 -7.728 1.00 85.50 100 LYS A N 1
ATOM 765 C CA . LYS A 1 100 ? 13.151 -1.471 -8.550 1.00 85.50 100 LYS A CA 1
ATOM 766 C C . LYS A 1 100 ? 12.725 -2.196 -9.827 1.00 85.50 100 LYS A C 1
ATOM 768 O O . LYS A 1 100 ? 12.143 -3.274 -9.752 1.00 85.50 100 LYS A O 1
ATOM 773 N N . GLY A 1 101 ? 13.094 -1.649 -10.985 1.00 80.19 101 GLY A N 1
ATOM 774 C CA . GLY A 1 101 ? 12.802 -2.263 -12.284 1.00 80.19 101 GLY A CA 1
ATOM 775 C C . GLY A 1 101 ? 11.359 -2.074 -12.758 1.00 80.19 101 GLY A C 1
ATOM 776 O O . GLY A 1 101 ? 11.017 -2.543 -13.843 1.00 80.19 101 GLY A O 1
ATOM 777 N N . ASN A 1 102 ? 10.521 -1.361 -11.997 1.00 81.38 102 ASN A N 1
ATOM 778 C CA . ASN A 1 102 ? 9.210 -0.944 -12.468 1.00 81.38 102 ASN A CA 1
ATOM 779 C C . ASN A 1 102 ? 9.362 0.325 -13.317 1.00 81.38 102 ASN A C 1
ATOM 781 O O . ASN A 1 102 ? 9.765 1.377 -12.824 1.00 81.38 102 ASN A O 1
ATOM 785 N N . ARG A 1 103 ? 9.014 0.226 -14.605 1.00 74.94 103 ARG A N 1
ATOM 786 C CA . ARG A 1 103 ? 9.180 1.297 -15.602 1.00 74.94 103 ARG A CA 1
ATOM 787 C C . ARG A 1 103 ? 8.464 2.601 -15.232 1.00 74.94 103 ARG A C 1
ATOM 789 O O . ARG A 1 103 ? 8.904 3.669 -15.648 1.00 74.94 103 ARG A O 1
ATOM 796 N N . GLU A 1 104 ? 7.382 2.517 -14.469 1.00 72.25 104 GLU A N 1
ATOM 797 C CA . GLU A 1 104 ? 6.577 3.662 -14.029 1.00 72.25 104 GLU A CA 1
ATOM 798 C C . GLU A 1 104 ? 7.273 4.453 -12.915 1.00 72.25 104 GLU A C 1
ATOM 800 O O . GLU A 1 104 ? 7.051 5.653 -12.743 1.00 72.25 104 GLU A O 1
ATOM 805 N N . PHE A 1 105 ? 8.156 3.778 -12.178 1.00 75.25 105 PHE A N 1
ATOM 806 C CA . PHE A 1 105 ? 8.712 4.234 -10.911 1.00 75.25 105 PHE A CA 1
ATOM 807 C C . PHE A 1 105 ? 10.226 4.463 -10.945 1.00 75.25 105 PHE A C 1
ATOM 809 O O . PHE A 1 105 ? 10.730 5.323 -10.219 1.00 75.25 105 PHE A O 1
ATOM 816 N N . ASP A 1 106 ? 10.947 3.775 -11.831 1.00 65.50 106 ASP A N 1
ATOM 817 C CA . ASP A 1 106 ? 12.417 3.768 -11.905 1.00 65.50 106 ASP A CA 1
ATOM 818 C C . ASP A 1 106 ? 13.024 5.181 -12.079 1.00 65.50 106 ASP A C 1
ATOM 820 O O . ASP A 1 106 ? 14.132 5.479 -11.620 1.00 65.50 106 ASP A O 1
ATOM 824 N N . GLY A 1 107 ? 12.272 6.097 -12.703 1.00 71.19 107 GLY A N 1
ATOM 825 C CA . GLY A 1 107 ? 12.676 7.488 -12.924 1.00 71.19 107 GLY A CA 1
ATOM 826 C C . GLY A 1 107 ? 12.446 8.441 -11.743 1.00 71.19 107 GLY A C 1
ATOM 827 O O . GLY A 1 107 ? 13.037 9.522 -11.714 1.00 71.19 107 GLY A O 1
ATOM 828 N N . SER A 1 108 ? 11.621 8.079 -10.755 1.00 80.19 108 SER A N 1
ATOM 829 C CA . SER A 1 108 ? 11.186 9.009 -9.705 1.00 80.19 108 SER A CA 1
ATOM 830 C C . SER A 1 108 ? 12.105 8.975 -8.481 1.00 80.19 108 SER A C 1
ATOM 832 O O . SER A 1 108 ? 12.146 8.005 -7.729 1.00 80.19 108 SER A O 1
ATOM 834 N N . VAL A 1 109 ? 12.836 10.071 -8.236 1.00 80.69 109 VAL A N 1
ATOM 835 C CA . VAL A 1 109 ? 13.751 10.201 -7.080 1.00 80.69 109 VAL A CA 1
ATOM 836 C C . VAL A 1 109 ? 13.013 10.070 -5.746 1.00 80.69 109 VAL A C 1
ATOM 838 O O . VAL A 1 109 ? 13.564 9.501 -4.807 1.00 80.69 109 VAL A O 1
ATOM 841 N N . ALA A 1 110 ? 11.765 10.540 -5.680 1.00 81.81 110 ALA A N 1
ATOM 842 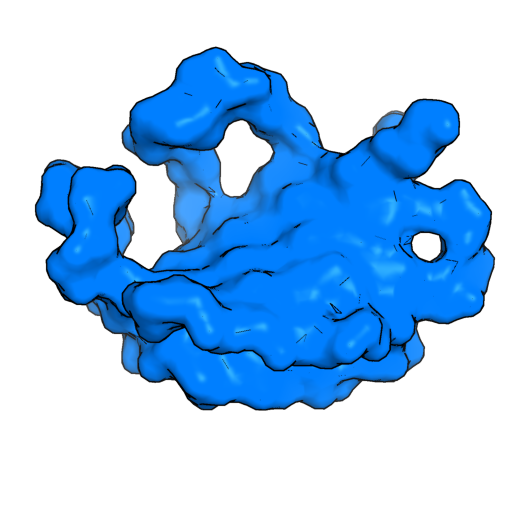C CA . ALA A 1 110 ? 10.957 10.527 -4.464 1.00 81.81 110 ALA A CA 1
ATOM 843 C C . ALA A 1 110 ? 10.692 9.112 -3.924 1.00 81.81 110 ALA A C 1
ATOM 845 O O . ALA A 1 110 ? 10.427 8.966 -2.735 1.00 81.81 110 ALA A O 1
ATOM 846 N N . ILE A 1 111 ? 10.780 8.079 -4.772 1.00 85.00 111 ILE A N 1
ATOM 847 C CA . ILE A 1 111 ? 10.458 6.698 -4.384 1.00 85.00 111 ILE A CA 1
ATOM 848 C C . ILE A 1 111 ? 11.637 5.736 -4.393 1.00 85.00 111 ILE A C 1
ATOM 850 O O . ILE A 1 111 ? 11.514 4.635 -3.865 1.00 85.00 111 ILE A O 1
ATOM 854 N N . LYS A 1 112 ? 12.797 6.162 -4.905 1.00 83.56 112 LYS A N 1
ATOM 855 C CA . LYS A 1 112 ? 14.041 5.374 -4.880 1.0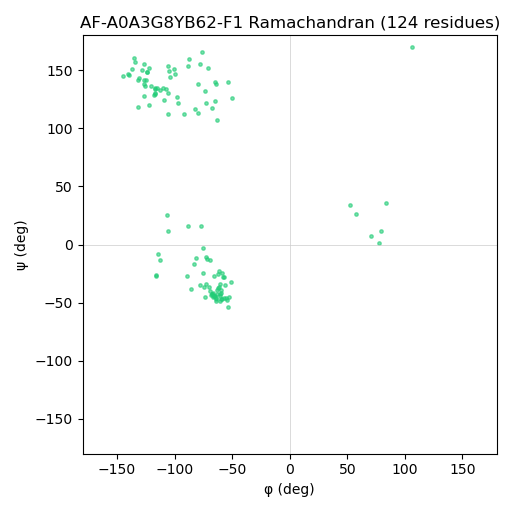0 83.56 112 LYS A CA 1
ATOM 856 C C . LYS A 1 112 ? 14.437 4.826 -3.500 1.00 83.56 112 LYS A C 1
ATOM 858 O O . LYS A 1 112 ? 15.048 3.761 -3.475 1.00 83.56 112 LYS A O 1
ATOM 863 N N . PRO A 1 113 ? 14.145 5.494 -2.364 1.00 89.88 113 PRO A N 1
ATOM 864 C CA . PRO A 1 113 ? 14.460 4.938 -1.047 1.00 89.88 113 PRO A CA 1
ATOM 865 C C . PRO A 1 113 ? 13.609 3.722 -0.643 1.00 89.88 113 PRO A C 1
ATOM 867 O O . PRO A 1 113 ? 13.932 3.064 0.347 1.00 89.88 113 PRO A O 1
ATOM 870 N N . TYR A 1 114 ? 12.515 3.439 -1.353 1.00 92.69 114 TYR A N 1
ATOM 871 C CA . TYR A 1 114 ? 11.563 2.388 -1.005 1.00 92.69 114 TYR A CA 1
ATOM 872 C C . TYR A 1 11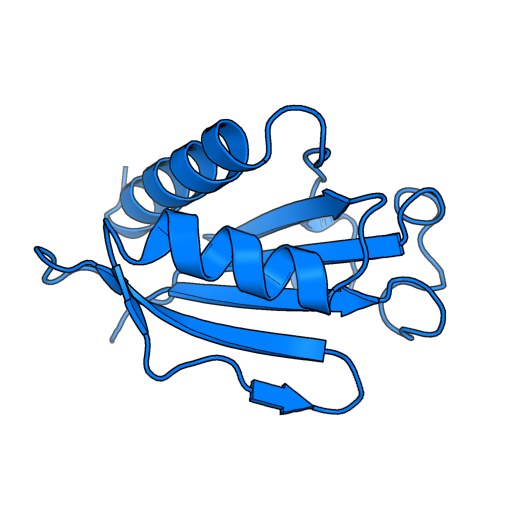4 ? 11.783 1.126 -1.840 1.00 92.69 114 TYR A C 1
ATOM 874 O O . TYR A 1 114 ? 12.234 1.174 -2.981 1.00 92.69 114 TYR A O 1
ATOM 882 N N . GLN A 1 115 ? 11.441 -0.017 -1.252 1.00 93.06 115 GLN A N 1
ATOM 883 C CA . GLN A 1 115 ? 11.435 -1.308 -1.939 1.00 93.06 115 GLN A CA 1
ATOM 884 C C . GLN A 1 115 ? 10.114 -1.534 -2.667 1.00 93.06 115 GLN A C 1
ATOM 886 O O . GLN A 1 115 ? 10.115 -2.037 -3.789 1.00 93.06 115 GLN A O 1
ATOM 891 N N . SER A 1 116 ? 9.011 -1.105 -2.051 1.00 93.56 116 SER A N 1
ATOM 892 C CA . SER A 1 116 ? 7.664 -1.289 -2.579 1.00 93.56 116 SER A CA 1
ATOM 893 C C . SER A 1 116 ? 6.887 0.014 -2.632 1.00 93.56 116 SER A C 1
ATOM 895 O O . SER A 1 116 ? 7.064 0.905 -1.793 1.00 93.56 116 SER A O 1
ATOM 897 N N . PHE A 1 117 ? 5.989 0.076 -3.604 1.00 93.12 117 PHE A N 1
ATOM 898 C CA . PHE A 1 117 ? 5.003 1.126 -3.778 1.00 93.12 117 PHE A CA 1
ATOM 899 C C . PHE A 1 117 ? 3.608 0.529 -3.607 1.00 93.12 117 PHE A C 1
ATOM 901 O O . PHE A 1 117 ? 3.340 -0.553 -4.126 1.00 93.12 117 PHE A O 1
ATOM 908 N N . ILE A 1 118 ? 2.753 1.216 -2.853 1.00 94.44 118 ILE A N 1
ATOM 909 C CA . ILE A 1 118 ? 1.368 0.821 -2.591 1.00 94.44 118 ILE A CA 1
ATOM 910 C C . ILE A 1 118 ? 0.461 1.899 -3.170 1.00 94.44 118 ILE A C 1
ATOM 912 O O . ILE A 1 118 ? 0.618 3.076 -2.831 1.00 94.44 118 ILE A O 1
ATOM 916 N N . THR A 1 119 ? -0.517 1.487 -3.963 1.00 93.62 119 THR A N 1
ATOM 917 C CA . THR A 1 119 ? -1.585 2.340 -4.480 1.00 93.62 119 THR A CA 1
ATOM 918 C C . THR A 1 119 ? -2.914 1.837 -3.946 1.00 93.62 119 THR A C 1
ATOM 920 O O . THR A 1 119 ? -3.178 0.641 -3.968 1.00 93.62 119 THR A O 1
ATOM 923 N N . ILE A 1 120 ? -3.763 2.745 -3.478 1.00 94.00 120 ILE A N 1
ATOM 924 C CA . ILE A 1 120 ? -5.153 2.458 -3.115 1.00 94.00 120 ILE A CA 1
ATOM 925 C C . ILE A 1 120 ? -6.037 3.296 -4.023 1.00 94.00 120 ILE A C 1
ATOM 927 O O . ILE A 1 120 ? -5.831 4.506 -4.111 1.00 94.00 120 ILE A O 1
ATOM 931 N N . THR A 1 121 ? -7.017 2.679 -4.671 1.00 91.50 121 THR A N 1
ATOM 932 C CA . THR A 1 121 ? -7.973 3.342 -5.564 1.00 91.50 121 THR A CA 1
ATOM 933 C C . THR A 1 121 ? -9.394 3.039 -5.125 1.00 91.50 121 THR A C 1
ATOM 935 O O . THR A 1 121 ? -9.704 1.901 -4.812 1.00 91.50 121 THR A O 1
ATOM 938 N N . VAL A 1 122 ? -10.284 4.027 -5.104 1.00 89.19 122 VAL A N 1
ATOM 939 C CA . VAL A 1 122 ? -11.717 3.806 -4.849 1.00 89.19 122 VAL A CA 1
ATOM 940 C C . VAL A 1 122 ? -12.473 4.039 -6.149 1.00 89.19 122 VAL A C 1
ATOM 942 O O . VAL A 1 122 ? -12.334 5.102 -6.751 1.00 89.19 122 VAL A O 1
ATOM 945 N N . ASN A 1 123 ? -13.255 3.053 -6.591 1.00 74.25 123 ASN A N 1
ATOM 946 C CA . ASN A 1 123 ? -13.953 3.099 -7.872 1.00 74.25 123 ASN A CA 1
ATOM 947 C C . ASN A 1 123 ? -15.471 3.080 -7.660 1.00 74.25 123 ASN A C 1
ATOM 949 O O . ASN A 1 123 ? -15.976 2.216 -6.948 1.00 74.25 123 ASN A O 1
ATOM 953 N N . ASP A 1 124 ? -16.208 3.999 -8.292 1.00 57.38 124 ASP A N 1
ATOM 954 C CA . ASP A 1 124 ? -17.677 3.988 -8.237 1.00 57.38 124 ASP A CA 1
ATOM 955 C C . ASP A 1 124 ? -18.243 2.842 -9.081 1.00 57.38 124 ASP A C 1
ATOM 957 O O . ASP A 1 124 ? -17.984 2.822 -10.292 1.00 57.38 124 ASP A O 1
ATOM 961 N N . PRO A 1 125 ? -19.027 1.900 -8.521 1.00 51.88 125 PRO A N 1
ATOM 962 C CA . PRO A 1 125 ? -19.920 1.106 -9.339 1.00 51.88 125 PRO A CA 1
ATOM 963 C C . PRO A 1 125 ? -20.922 2.086 -9.953 1.00 51.88 125 PRO A C 1
ATOM 965 O O . PRO A 1 125 ? -21.751 2.664 -9.256 1.00 51.88 125 PRO A O 1
ATOM 968 N N . LYS A 1 126 ? -20.772 2.334 -11.254 1.00 46.28 126 LYS A N 1
ATOM 969 C CA . LYS A 1 126 ? -21.760 3.075 -12.040 1.00 46.28 126 LYS A CA 1
ATOM 970 C C . LYS A 1 126 ? -23.125 2.401 -11.989 1.00 46.28 126 LYS A C 1
ATOM 972 O O . LYS A 1 126 ? -23.152 1.150 -12.025 1.00 46.28 126 LYS A O 1
#

Sequence (126 aa):
MNSQELVLQEIQKTVQDSLAGKITILDCSVYPLYKEAGMKGMACYGSTKEPAWLAQQLENSLNAKAYTDGWREDYGVYGAFYQLKDGTLPAFGIDVGAVKGNREFDGSVAIKPYQSFITITVNDPK

Organism: NCBI:txid2489213

Nearest PDB structures (foldseek):
  6pny-assembly1_A  TM=6.263E-01  e=1.113E-01  Francisella tularensis subsp. tularensis SCHU S4
  4hzb-assembly1_C  TM=7.032E-01  e=8.773E+00  Ralstonia pickettii 12D
  4hz9-assembly1_B  TM=6.470E-01  e=7.730E+00  Ralstonia pickettii 12D
  6v78-assembly1_C  TM=2.237E-01  e=9.346E+00  Klebsiella pneumoniae

pLDDT: mean 85.83, std 10.55, range [46.28, 96.31]

Secondary structure (DSSP, 8-state):
--HHHHHHHHHHHHHHHHTTTTEEEE-GGGSHHHHHTT--SEEEEEESS-HHHHHHHHHHHHTTTEEES--EEETTEEEEEEEETT-SSPEEEEEEEESTT-TTTTT-TTTTT-SEEEEEEEE---

Radius of gyration: 13.82 Å; Cα contacts (8 Å, |Δi|>4): 229; chains: 1; bounding box: 38×27×28 Å

Foldseek 3Di:
DDLLVVVLVVLVVLLCVQCPPFKDWDDPCVFPVCVVVVADNKTKIFGQDAQVVSQVSSCVSCVVFWDWPHWDADPQKTKIWIDGPPDPGFIKMKIKHAQPPDPRRVPDPVHVVGGMMIMMGTDDPD

Mean predicted aligned error: 4.92 Å

Solvent-accessible surface area (backbone atoms only — not comparable to full-atom values): 7103 Å² total; per-residue (Å²): 131,58,73,54,56,52,51,44,51,53,51,50,50,53,52,50,66,74,38,61,92,51,58,41,86,45,74,53,69,81,36,67,73,50,44,74,65,66,65,69,49,66,49,31,31,37,19,78,46,58,40,72,60,50,53,54,53,50,49,68,64,40,55,83,56,28,45,64,92,51,79,44,75,57,97,73,28,40,37,34,52,34,35,46,71,91,48,101,55,58,35,31,40,39,40,28,25,46,29,77,87,29,84,87,42,64,82,43,75,94,50,67,87,26,44,13,38,39,41,37,40,46,45,76,79,125